Protein AF-A0A7S0Z9V1-F1 (afdb_monomer)

Foldseek 3Di:
DLLPAQDEAEDAEQFQQPVVVVVLVVSVVVNNDLLSYEYEYAEYEPNSVCVCCVVRVNYHYDYNYYADHADPVRAGVVHDPPPVCVVVVVDDPDPVPPDPDPPVPPPD

Solvent-accessible surface area (backbone atoms only — not comparable to full-atom values): 6361 Å² total; per-residue (Å²): 116,65,38,80,43,76,42,81,46,79,46,66,67,32,32,73,32,65,70,58,48,56,54,50,54,50,42,45,75,61,54,28,51,56,69,36,36,34,39,39,32,47,38,27,11,50,60,10,51,52,51,46,48,69,76,39,71,60,38,45,81,46,60,79,43,76,32,81,32,62,47,98,86,53,43,40,34,84,64,79,75,62,58,65,32,69,72,73,67,64,65,74,78,57,80,86,72,66,67,83,74,83,80,75,74,86,80,122

Nearest PDB structures (foldseek):
  7rh8-assembly1_A  TM=9.917E-01  e=2.355E-10  Candida albicans SC5314
  1bd3-assembly1_D  TM=9.957E-01  e=5.440E-10  Toxoplasma gondii
  1jls-assembly1_D  TM=9.903E-01  e=3.301E-09  Toxoplasma gondii
  2ehj-assembly1_A  TM=9.676E-01  e=1.452E-08  Escherichia coli
  6wn8-assembly1_D  TM=9.816E-01  e=2.430E-08  Klebsiella pneumoniae subsp. pneumoniae

Secondary structure (DSSP, 8-state):
-GGGS-EEEE-SEESSSHHHHHHHHHHHHTT--GGGEEEE-SEEEHHHHHHHHHH-TTSEEE-SEEESEE-TTS-EESS-S-HHHHHHT-PPPPGGG--------S--

Organism: NCBI:txid1486918

Structure (mmCIF, N/CA/C/O backbone):
data_AF-A0A7S0Z9V1-F1
#
_entry.id   AF-A0A7S0Z9V1-F1
#
loop_
_atom_site.group_PDB
_atom_site.id
_atom_site.type_symbol
_atom_site.label_atom_id
_atom_site.label_alt_id
_atom_site.label_comp_id
_atom_site.label_asym_id
_atom_site.label_entity_id
_atom_site.label_seq_id
_atom_site.pdbx_PDB_ins_code
_atom_site.Cartn_x
_atom_site.Cartn_y
_atom_site.Cartn_z
_atom_site.occupancy
_atom_site.B_iso_or_equiv
_atom_site.auth_seq_id
_atom_site.auth_comp_id
_atom_site.auth_asym_id
_atom_site.auth_atom_id
_atom_site.pdbx_PDB_model_num
ATOM 1 N N . ASP A 1 1 ? -19.934 -6.700 5.905 1.00 95.62 1 ASP A N 1
ATOM 2 C CA . ASP A 1 1 ? -19.280 -6.924 7.214 1.00 95.62 1 ASP A CA 1
ATOM 3 C C . ASP A 1 1 ? -17.818 -6.450 7.251 1.00 95.62 1 ASP A C 1
ATOM 5 O O . ASP A 1 1 ? -17.217 -6.505 8.314 1.00 95.62 1 ASP A O 1
ATOM 9 N N . ILE A 1 2 ? -17.242 -5.947 6.145 1.00 97.75 2 ILE A N 1
ATOM 10 C CA . ILE A 1 2 ? -15.831 -5.511 6.085 1.00 97.75 2 ILE A CA 1
ATOM 11 C C . ILE A 1 2 ? -15.426 -4.509 7.180 1.00 97.75 2 ILE A C 1
ATOM 13 O O . ILE A 1 2 ? -14.309 -4.595 7.678 1.00 97.75 2 ILE A O 1
ATOM 17 N N . ALA A 1 3 ? -16.337 -3.626 7.609 1.00 98.25 3 ALA A N 1
ATOM 18 C CA . ALA A 1 3 ? -16.113 -2.652 8.684 1.00 98.25 3 ALA A CA 1
ATOM 19 C C . ALA A 1 3 ? -15.611 -3.293 9.996 1.00 98.25 3 ALA A C 1
ATOM 21 O O . ALA A 1 3 ? -14.826 -2.700 10.737 1.00 98.25 3 ALA A O 1
ATOM 22 N N . ASP A 1 4 ? -16.007 -4.542 10.256 1.00 97.88 4 ASP A N 1
ATOM 23 C CA . ASP A 1 4 ? -15.664 -5.267 11.477 1.00 97.88 4 ASP A CA 1
ATOM 24 C C . ASP A 1 4 ? -14.441 -6.188 11.317 1.00 97.88 4 ASP A C 1
ATOM 26 O O . ASP A 1 4 ? -13.964 -6.757 12.306 1.00 97.88 4 ASP A O 1
ATOM 30 N N . ARG A 1 5 ? -13.873 -6.306 10.109 1.00 98.19 5 ARG A N 1
ATOM 31 C CA . ARG A 1 5 ? -12.775 -7.231 9.774 1.00 98.19 5 ARG A CA 1
ATOM 32 C C . ARG A 1 5 ? -11.406 -6.552 9.778 1.00 98.19 5 ARG A C 1
ATOM 34 O O . ARG A 1 5 ? -11.294 -5.334 9.682 1.00 98.19 5 ARG A O 1
ATOM 41 N N . TYR A 1 6 ? -10.361 -7.372 9.870 1.00 98.44 6 TYR A N 1
ATOM 42 C CA . TYR A 1 6 ? -9.022 -6.974 9.440 1.00 98.44 6 TYR A CA 1
ATOM 43 C C . TYR A 1 6 ? -8.947 -7.032 7.917 1.00 98.44 6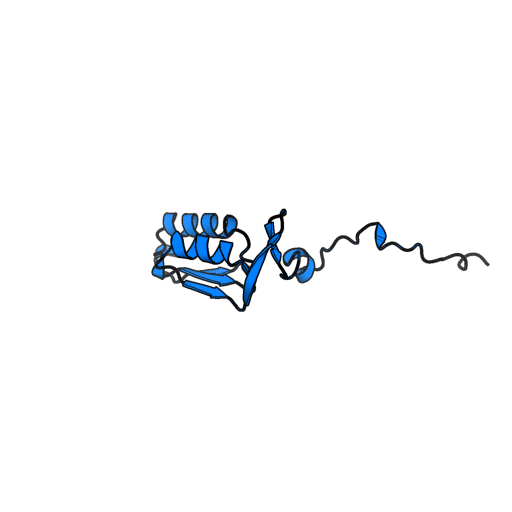 TYR A C 1
ATOM 45 O O . TYR A 1 6 ? -9.460 -7.977 7.315 1.00 98.44 6 TYR A O 1
ATOM 53 N N . VAL A 1 7 ? -8.315 -6.032 7.309 1.00 98.69 7 VAL A N 1
ATOM 54 C CA . VAL A 1 7 ? -8.159 -5.929 5.857 1.00 98.69 7 VAL A CA 1
ATOM 55 C C . VAL A 1 7 ? -6.686 -6.053 5.511 1.00 98.69 7 VAL A C 1
ATOM 57 O O . VAL A 1 7 ? -5.875 -5.237 5.943 1.00 98.69 7 VAL A O 1
ATOM 60 N N . LEU A 1 8 ? -6.358 -7.070 4.716 1.00 98.69 8 LEU A N 1
ATOM 61 C CA . LEU A 1 8 ? -5.064 -7.185 4.053 1.00 98.69 8 LEU A CA 1
ATOM 62 C C . LEU A 1 8 ? -5.199 -6.532 2.676 1.00 98.69 8 LEU A C 1
ATOM 64 O O . LEU A 1 8 ? -5.794 -7.115 1.771 1.00 98.69 8 LEU A O 1
ATOM 68 N N . LEU A 1 9 ? -4.717 -5.299 2.545 1.00 98.44 9 LEU A N 1
ATOM 69 C CA . LEU A 1 9 ? -4.714 -4.565 1.284 1.00 98.44 9 LEU A CA 1
ATOM 70 C C . LEU A 1 9 ? -3.415 -4.887 0.541 1.00 98.44 9 LEU A C 1
ATOM 72 O O . LEU A 1 9 ? -2.337 -4.584 1.043 1.00 98.44 9 LEU A O 1
ATOM 76 N N . LEU A 1 10 ? -3.529 -5.539 -0.616 1.00 98.31 10 LEU A N 1
ATOM 77 C CA . LEU A 1 10 ? -2.402 -6.081 -1.376 1.00 98.31 10 LEU A CA 1
ATOM 78 C C . LEU A 1 10 ? -2.112 -5.204 -2.596 1.00 98.31 10 LEU A C 1
ATOM 80 O O . LEU A 1 10 ? -3.001 -5.002 -3.420 1.00 98.31 10 LEU A O 1
ATOM 84 N N . ASP A 1 11 ? -0.872 -4.743 -2.729 1.00 96.81 11 ASP A N 1
ATOM 85 C CA . ASP A 1 11 ? -0.373 -4.071 -3.934 1.00 96.81 11 ASP A CA 1
ATOM 86 C C . ASP A 1 11 ? 1.129 -4.376 -4.085 1.00 96.81 11 ASP A C 1
ATOM 88 O O . ASP A 1 11 ? 1.896 -4.055 -3.174 1.00 96.81 11 ASP A O 1
ATOM 92 N N . PRO A 1 12 ? 1.590 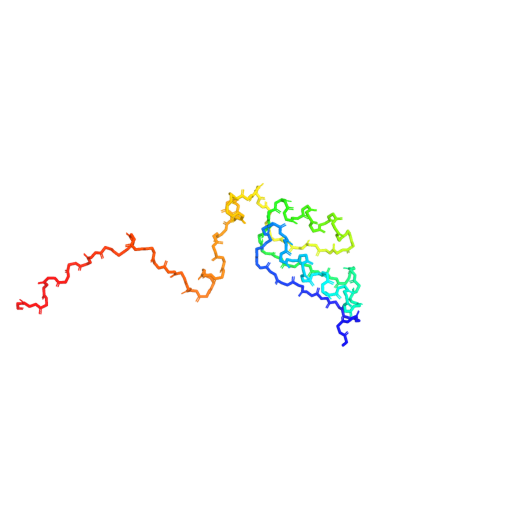-5.033 -5.167 1.00 96.38 12 PRO A N 1
ATOM 93 C CA . PRO A 1 12 ? 2.975 -5.494 -5.274 1.00 96.38 12 PRO A CA 1
ATOM 94 C C . PRO A 1 12 ? 4.015 -4.369 -5.242 1.00 96.38 12 PRO A C 1
ATOM 96 O O . PRO A 1 12 ? 5.121 -4.607 -4.752 1.00 96.38 12 PRO A O 1
ATOM 99 N N . ILE A 1 13 ? 3.671 -3.167 -5.724 1.00 96.62 13 ILE A N 1
ATOM 100 C CA . ILE A 1 13 ? 4.587 -2.023 -5.779 1.00 96.62 13 ILE A CA 1
ATOM 101 C C . ILE A 1 13 ? 3.947 -0.793 -5.136 1.00 96.62 13 ILE A C 1
ATOM 103 O O . ILE A 1 13 ? 2.996 -0.217 -5.658 1.00 96.62 13 ILE A O 1
ATOM 107 N N . LEU A 1 14 ? 4.567 -0.289 -4.071 1.00 97.31 14 LEU A N 1
ATOM 108 C CA . LEU A 1 14 ? 4.256 1.023 -3.516 1.00 97.31 14 LEU A CA 1
ATOM 109 C C . LEU A 1 14 ? 5.180 2.100 -4.104 1.00 97.31 14 LEU A C 1
ATOM 111 O O . LEU A 1 14 ? 6.231 2.406 -3.545 1.00 97.31 14 LEU A O 1
ATOM 115 N N . ALA A 1 15 ? 4.769 2.708 -5.220 1.00 96.62 15 ALA A N 1
ATOM 116 C CA . ALA A 1 15 ? 5.481 3.832 -5.835 1.00 96.62 15 ALA A CA 1
ATOM 117 C C . ALA A 1 15 ? 5.188 5.160 -5.106 1.00 96.62 15 ALA A C 1
ATOM 119 O O . ALA A 1 15 ? 5.670 5.377 -3.998 1.00 96.62 15 ALA A O 1
ATOM 120 N N . THR A 1 16 ? 4.373 6.047 -5.681 1.00 96.06 16 THR A N 1
ATOM 121 C CA . THR A 1 16 ? 3.980 7.329 -5.057 1.00 96.06 16 THR A CA 1
ATOM 122 C C . THR A 1 16 ? 3.004 7.159 -3.889 1.00 96.06 16 THR A C 1
ATOM 124 O O . THR A 1 16 ? 2.907 8.028 -3.021 1.00 96.06 16 THR A O 1
ATOM 127 N N . GLY A 1 17 ? 2.261 6.049 -3.877 1.00 95.81 17 GLY A N 1
ATOM 128 C CA . GLY A 1 17 ? 1.210 5.754 -2.903 1.00 95.81 17 GLY A CA 1
ATOM 129 C C . GLY A 1 17 ? -0.167 6.328 -3.238 1.00 95.81 17 GLY A C 1
ATOM 130 O O . GLY A 1 17 ? -1.091 6.110 -2.464 1.00 95.81 17 GLY A O 1
ATOM 131 N N . VAL A 1 18 ? -0.351 7.010 -4.374 1.00 96.06 18 VAL A N 1
ATOM 132 C CA . VAL A 1 18 ? -1.645 7.626 -4.743 1.00 96.06 18 VAL A CA 1
ATOM 133 C C . VAL A 1 18 ? -2.762 6.583 -4.897 1.00 96.06 18 VAL A C 1
ATOM 135 O O . VAL A 1 18 ? -3.861 6.772 -4.376 1.00 96.06 18 VAL A O 1
ATOM 138 N N . SER A 1 19 ? -2.478 5.459 -5.561 1.00 96.38 19 SER A N 1
ATOM 139 C CA . SER A 1 19 ? -3.416 4.336 -5.719 1.00 96.38 19 SER A CA 1
ATOM 140 C C . SER A 1 19 ? -3.798 3.727 -4.368 1.00 96.38 19 SER A C 1
ATOM 142 O O . SER A 1 19 ? -4.982 3.596 -4.049 1.00 96.38 19 SER A O 1
ATOM 144 N N . ALA A 1 20 ? -2.796 3.427 -3.540 1.00 97.94 20 ALA A N 1
ATOM 145 C CA . ALA A 1 20 ? -2.987 2.902 -2.195 1.00 97.94 20 ALA A CA 1
ATOM 146 C C . ALA A 1 20 ? -3.813 3.861 -1.319 1.00 97.94 20 ALA A C 1
ATOM 148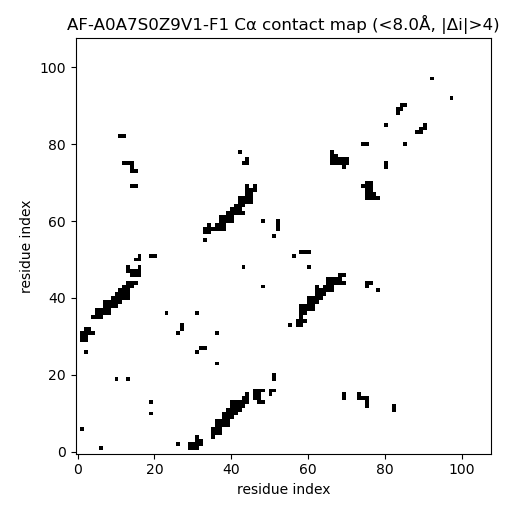 O O . ALA A 1 20 ? -4.746 3.422 -0.652 1.00 97.94 20 ALA A O 1
ATOM 149 N N . GLN A 1 21 ? -3.539 5.169 -1.368 1.00 98.25 21 GLN A N 1
ATOM 150 C CA . GLN A 1 21 ? -4.309 6.187 -0.645 1.00 98.25 21 GLN A CA 1
ATOM 151 C C . GLN A 1 21 ? -5.788 6.168 -1.034 1.00 98.25 21 GLN A C 1
ATOM 153 O O . GLN A 1 21 ? -6.642 6.159 -0.152 1.00 98.25 21 GLN A O 1
ATOM 158 N N . ALA A 1 22 ? -6.104 6.112 -2.330 1.00 98.44 22 ALA A N 1
ATOM 159 C CA . ALA A 1 22 ? -7.490 6.048 -2.786 1.00 98.44 22 ALA A CA 1
ATOM 160 C C . ALA A 1 22 ? -8.210 4.786 -2.270 1.00 98.44 22 ALA A C 1
ATOM 162 O O . ALA A 1 22 ? -9.359 4.858 -1.829 1.00 98.44 22 ALA A O 1
ATOM 163 N N . ALA A 1 23 ? -7.525 3.637 -2.272 1.00 98.50 23 ALA A N 1
ATOM 164 C CA . ALA A 1 23 ? -8.067 2.390 -1.737 1.00 98.50 23 ALA A CA 1
ATOM 165 C C . ALA A 1 23 ? -8.284 2.452 -0.214 1.00 98.50 23 ALA A C 1
ATOM 167 O O . ALA A 1 23 ? -9.330 2.027 0.281 1.00 98.50 23 ALA A O 1
ATOM 168 N N . ILE A 1 24 ? -7.332 3.017 0.532 1.00 98.56 24 ILE A N 1
ATOM 169 C CA . ILE A 1 24 ? -7.431 3.189 1.987 1.00 98.56 24 ILE A CA 1
ATOM 170 C C . ILE A 1 24 ? -8.566 4.157 2.335 1.00 98.56 24 ILE A C 1
ATOM 172 O O . ILE A 1 24 ? -9.404 3.827 3.172 1.00 98.56 24 ILE A O 1
ATOM 176 N N . ASP A 1 25 ? -8.659 5.305 1.658 1.00 98.62 25 ASP A N 1
ATOM 177 C CA . ASP A 1 25 ? -9.734 6.285 1.863 1.00 98.62 25 ASP A CA 1
ATOM 178 C C . ASP A 1 25 ? -11.113 5.651 1.618 1.00 98.62 25 ASP A C 1
ATOM 180 O O . ASP A 1 25 ? -12.056 5.871 2.386 1.00 98.62 25 ASP A O 1
ATOM 184 N N . LEU A 1 26 ? -11.228 4.784 0.604 1.00 98.62 26 LEU A N 1
ATOM 185 C CA . LEU A 1 26 ? -12.444 4.015 0.367 1.00 98.62 26 LEU A CA 1
ATOM 186 C C . LEU A 1 26 ? -12.750 3.064 1.533 1.00 98.62 26 LEU A C 1
ATOM 188 O O . LEU A 1 26 ? -13.886 3.055 2.006 1.00 98.62 26 LEU A O 1
ATOM 192 N N . LEU A 1 27 ? -11.779 2.295 2.033 1.00 98.62 27 LEU A N 1
ATOM 193 C CA . LEU A 1 27 ? -11.983 1.393 3.177 1.00 98.62 27 LEU A CA 1
ATOM 194 C C . LEU A 1 27 ? -12.451 2.153 4.425 1.00 98.62 27 LEU A C 1
ATOM 196 O O . LEU A 1 27 ? -13.429 1.749 5.061 1.00 98.62 27 LEU A O 1
ATOM 200 N N . LEU A 1 28 ? -11.810 3.284 4.728 1.00 98.62 28 LEU A N 1
ATOM 201 C CA . LEU A 1 28 ? -12.194 4.162 5.833 1.00 98.62 28 LEU A CA 1
ATOM 202 C C . LEU A 1 28 ? -13.628 4.685 5.649 1.00 98.62 28 LEU A C 1
ATOM 204 O O . LEU A 1 28 ? -14.429 4.624 6.582 1.00 98.62 28 LEU A O 1
ATOM 208 N N . SER A 1 29 ? -14.001 5.101 4.431 1.00 98.44 29 SER A N 1
ATOM 209 C CA . SER A 1 29 ? -15.371 5.547 4.116 1.00 98.44 29 SER A CA 1
ATOM 210 C C . SER A 1 29 ? -16.427 4.448 4.302 1.00 98.44 29 SER A C 1
ATOM 212 O O . SER A 1 29 ? -17.597 4.739 4.545 1.00 98.44 29 SER A O 1
ATOM 214 N N . ARG A 1 30 ? -16.025 3.171 4.220 1.00 98.19 30 ARG A N 1
ATOM 215 C CA . ARG A 1 30 ? -16.888 2.008 4.480 1.00 98.19 30 ARG A CA 1
ATOM 216 C C . ARG A 1 30 ? -16.882 1.564 5.946 1.00 98.19 30 ARG A C 1
ATOM 218 O O . ARG A 1 30 ? -17.461 0.526 6.256 1.00 98.19 30 ARG A O 1
ATOM 225 N N . GLY A 1 31 ? -16.263 2.336 6.839 1.00 98.44 31 GLY A N 1
ATOM 226 C CA . GLY A 1 31 ? -16.251 2.088 8.281 1.00 98.44 31 GLY A CA 1
ATOM 227 C C . GLY A 1 31 ? -15.159 1.131 8.757 1.00 98.44 31 GLY A C 1
ATOM 228 O O . GLY A 1 31 ? -15.173 0.738 9.923 1.00 98.44 31 GLY A O 1
ATOM 229 N N . VAL A 1 32 ? -14.212 0.747 7.894 1.00 98.75 32 VAL A N 1
ATOM 230 C CA . VAL A 1 32 ? -13.036 -0.019 8.329 1.00 98.75 32 VAL A CA 1
ATOM 231 C C . VAL A 1 32 ? -12.183 0.874 9.224 1.00 98.75 32 VAL A C 1
ATOM 233 O O . VAL A 1 32 ? -11.875 2.010 8.873 1.00 98.75 32 VAL A O 1
ATOM 236 N N . LYS A 1 33 ? -11.792 0.365 10.392 1.00 98.62 33 LYS A N 1
ATOM 237 C CA . LYS A 1 33 ? -10.897 1.093 11.296 1.00 98.62 33 LYS A CA 1
ATOM 238 C C . LYS A 1 33 ? -9.477 1.106 10.736 1.00 98.62 33 LYS A C 1
ATOM 240 O O . LYS A 1 33 ? -8.974 0.063 10.330 1.00 98.62 33 LYS A O 1
ATOM 245 N N . GLU A 1 34 ? -8.821 2.259 10.771 1.00 98.62 34 GLU A N 1
ATOM 246 C CA . GLU A 1 34 ? -7.461 2.454 10.247 1.00 98.62 34 GLU A CA 1
ATOM 247 C C . GLU A 1 34 ? -6.455 1.435 10.814 1.00 98.62 34 GLU A C 1
ATOM 249 O O . GLU A 1 34 ? -5.702 0.822 10.065 1.00 98.62 34 GLU A O 1
ATOM 254 N N . GLU A 1 35 ? -6.516 1.154 12.120 1.00 98.50 35 GLU A N 1
ATOM 255 C CA . GLU A 1 35 ? -5.662 0.171 12.804 1.00 98.50 35 GLU A CA 1
ATOM 256 C C . GLU A 1 35 ? -5.916 -1.297 12.410 1.00 98.50 35 GLU A C 1
ATOM 258 O O . GLU A 1 35 ? -5.147 -2.188 12.779 1.00 98.50 35 GLU A O 1
ATOM 263 N N . LYS A 1 36 ? -7.006 -1.569 11.681 1.00 98.62 36 LYS A N 1
ATOM 264 C CA . LYS A 1 36 ? -7.339 -2.892 11.138 1.00 98.62 36 LYS A CA 1
ATOM 265 C C . LYS A 1 36 ? -6.893 -3.068 9.684 1.00 98.62 36 LYS A C 1
ATOM 267 O O . LYS A 1 36 ? -7.084 -4.154 9.135 1.00 98.62 36 LYS A O 1
ATOM 272 N N . ILE A 1 37 ? -6.309 -2.042 9.068 1.00 98.75 37 ILE A N 1
ATOM 273 C CA . ILE A 1 37 ? -5.771 -2.109 7.711 1.00 98.75 37 ILE A CA 1
ATOM 274 C C . ILE A 1 37 ? -4.283 -2.468 7.794 1.00 98.75 37 ILE A C 1
ATOM 276 O O . ILE A 1 37 ? -3.491 -1.797 8.461 1.00 98.75 37 ILE A O 1
ATOM 280 N N . LEU A 1 38 ? -3.907 -3.545 7.108 1.00 98.69 38 LEU A N 1
ATOM 281 C CA . LEU A 1 38 ? -2.524 -3.916 6.848 1.00 98.69 38 LEU A CA 1
ATOM 282 C C . LEU A 1 38 ? -2.285 -3.772 5.349 1.00 98.69 38 LEU A C 1
ATOM 284 O O . LEU A 1 38 ? -2.863 -4.514 4.557 1.00 98.69 38 LEU A O 1
ATOM 288 N N . PHE A 1 39 ? -1.448 -2.815 4.969 1.00 98.69 39 PHE A N 1
ATOM 289 C CA . PHE A 1 39 ? -1.015 -2.646 3.591 1.00 98.69 39 PHE A CA 1
ATOM 290 C C . PHE A 1 39 ? 0.219 -3.520 3.350 1.00 98.69 39 PHE A C 1
ATOM 292 O O . PHE A 1 39 ? 1.263 -3.298 3.967 1.00 98.69 39 PHE A O 1
ATOM 299 N N . LEU A 1 40 ? 0.081 -4.540 2.503 1.00 98.69 40 LEU A N 1
ATOM 300 C CA . LEU A 1 40 ? 1.134 -5.499 2.183 1.00 98.69 40 LEU A CA 1
ATOM 301 C C . LEU A 1 40 ? 1.650 -5.229 0.771 1.00 98.69 40 LEU A C 1
ATOM 303 O O . LEU A 1 40 ? 0.885 -5.266 -0.194 1.00 98.69 40 LEU A O 1
ATOM 307 N N . THR A 1 41 ? 2.953 -4.998 0.660 1.00 98.06 41 THR A N 1
ATOM 308 C CA . THR A 1 41 ? 3.630 -4.753 -0.614 1.00 98.06 41 THR A CA 1
ATOM 309 C C . THR A 1 41 ? 4.948 -5.516 -0.682 1.00 98.06 41 THR A C 1
ATOM 311 O O . THR A 1 41 ? 5.454 -5.977 0.339 1.00 98.06 41 THR A O 1
ATOM 314 N N . VAL A 1 42 ? 5.481 -5.734 -1.882 1.00 96.94 42 VAL A N 1
ATOM 315 C CA . VAL A 1 42 ? 6.773 -6.420 -2.043 1.00 96.94 42 VAL A CA 1
ATOM 316 C C . VAL A 1 42 ? 7.893 -5.388 -2.021 1.00 96.94 42 VAL A C 1
ATOM 318 O O . VAL A 1 42 ? 8.840 -5.531 -1.249 1.00 96.94 42 VAL A O 1
ATOM 321 N N . ILE A 1 43 ? 7.748 -4.334 -2.826 1.00 96.81 43 ILE A N 1
ATOM 322 C CA . ILE A 1 43 ? 8.726 -3.257 -2.966 1.00 96.81 43 ILE A CA 1
ATOM 323 C C . ILE A 1 43 ? 8.024 -1.927 -2.759 1.00 96.81 43 ILE A C 1
ATOM 325 O O . ILE A 1 43 ? 6.998 -1.645 -3.378 1.00 96.81 43 ILE A O 1
ATOM 329 N N . ALA A 1 44 ? 8.614 -1.080 -1.926 1.00 97.44 44 ALA A N 1
A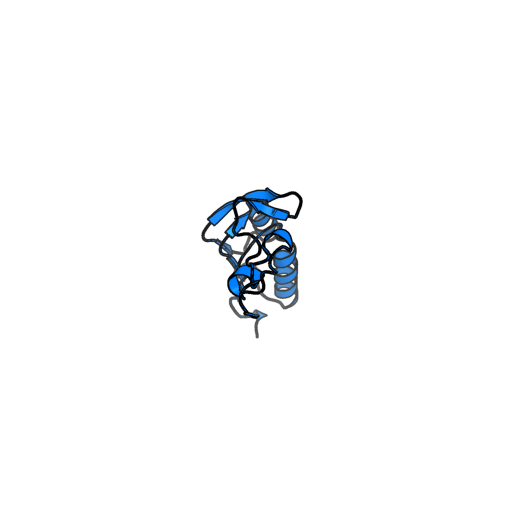TOM 330 C CA . ALA A 1 44 ? 8.121 0.261 -1.684 1.00 97.44 44 ALA A CA 1
ATOM 331 C C . ALA A 1 44 ? 9.192 1.308 -1.971 1.00 97.44 44 ALA A C 1
ATOM 333 O O . ALA A 1 44 ? 10.362 1.085 -1.699 1.00 97.44 44 ALA A O 1
ATOM 334 N N . SER A 1 45 ? 8.803 2.485 -2.452 1.00 97.25 45 SER A N 1
ATOM 335 C CA . SER A 1 45 ? 9.695 3.643 -2.455 1.00 97.25 45 SER A CA 1
ATOM 336 C C . SER A 1 45 ? 9.675 4.337 -1.094 1.00 97.25 45 SER A C 1
ATOM 338 O O . SER A 1 45 ? 8.646 4.376 -0.409 1.00 97.25 45 SER A O 1
ATOM 340 N N . THR A 1 46 ? 10.791 4.969 -0.727 1.00 95.44 46 THR A N 1
ATOM 341 C CA . THR A 1 46 ? 10.870 5.803 0.485 1.00 95.44 46 THR A CA 1
ATOM 342 C C . THR A 1 46 ? 9.767 6.875 0.516 1.00 95.44 46 THR A C 1
ATOM 344 O O . THR A 1 46 ? 9.136 7.098 1.552 1.00 95.44 46 THR A O 1
ATOM 347 N N . GLN A 1 47 ? 9.475 7.496 -0.633 1.00 95.75 47 GLN A N 1
ATOM 348 C CA . GLN A 1 47 ? 8.415 8.498 -0.768 1.00 95.75 47 GLN A CA 1
ATOM 349 C C . GLN A 1 47 ? 7.021 7.907 -0.514 1.00 95.75 47 GLN A C 1
ATOM 351 O O . GLN A 1 47 ? 6.237 8.486 0.236 1.00 95.75 47 GLN A O 1
ATOM 356 N N . GLY A 1 48 ? 6.713 6.749 -1.099 1.00 96.38 48 GLY A N 1
ATOM 357 C CA . GLY A 1 48 ? 5.425 6.075 -0.931 1.00 96.38 48 GLY A CA 1
ATOM 358 C C . GLY A 1 48 ? 5.166 5.668 0.517 1.00 96.38 48 GLY A C 1
ATOM 359 O O . GLY A 1 48 ? 4.082 5.923 1.045 1.00 96.38 48 GLY A O 1
ATOM 360 N N . VAL A 1 49 ? 6.180 5.109 1.189 1.00 96.81 49 VAL A N 1
ATOM 361 C CA . VAL A 1 49 ? 6.100 4.777 2.621 1.00 96.81 49 VAL A CA 1
ATOM 362 C C . VAL A 1 49 ? 5.847 6.033 3.449 1.00 96.81 49 VAL A C 1
ATOM 364 O O . VAL A 1 49 ? 4.939 6.042 4.279 1.00 96.81 49 VAL A O 1
ATOM 367 N N . HIS A 1 50 ? 6.601 7.110 3.208 1.00 96.25 50 HIS A N 1
ATOM 368 C CA . HIS A 1 50 ? 6.423 8.364 3.936 1.00 96.25 50 HIS A CA 1
ATOM 369 C C . HIS A 1 50 ? 5.008 8.932 3.757 1.00 96.25 50 HIS A C 1
ATOM 371 O O . HIS A 1 50 ? 4.362 9.299 4.740 1.00 96.25 50 HIS A O 1
ATOM 377 N N . ASN A 1 51 ? 4.496 8.936 2.525 1.00 96.50 51 ASN A N 1
ATOM 378 C CA . ASN A 1 51 ? 3.157 9.423 2.205 1.00 96.50 51 ASN A CA 1
ATOM 379 C C . ASN A 1 51 ? 2.058 8.632 2.927 1.00 96.50 51 ASN A C 1
ATOM 381 O O . ASN A 1 51 ? 1.129 9.232 3.473 1.00 96.50 51 ASN A O 1
ATOM 385 N N . LEU A 1 52 ? 2.144 7.296 2.940 1.00 97.75 52 LEU A N 1
ATOM 386 C CA . LEU A 1 52 ? 1.147 6.457 3.608 1.00 97.75 52 LEU A CA 1
ATOM 387 C C . LEU A 1 52 ? 1.233 6.561 5.129 1.00 97.75 52 LEU A C 1
ATOM 389 O O . LEU A 1 52 ? 0.216 6.806 5.771 1.00 97.75 52 LEU A O 1
ATOM 393 N N . CYS A 1 53 ? 2.427 6.424 5.706 1.00 97.06 53 CYS A N 1
ATOM 394 C CA . CYS A 1 53 ? 2.607 6.444 7.158 1.00 97.06 53 CYS A CA 1
ATOM 395 C C . CYS A 1 53 ? 2.300 7.818 7.771 1.00 97.06 53 CYS A C 1
ATOM 397 O O . CYS A 1 53 ? 1.842 7.891 8.908 1.00 97.06 53 CYS A O 1
ATOM 399 N N . THR A 1 54 ? 2.511 8.907 7.023 1.00 97.94 54 THR A N 1
ATOM 400 C CA . THR A 1 54 ? 2.146 10.261 7.470 1.00 97.94 54 THR A CA 1
ATOM 401 C C . THR A 1 54 ? 0.634 10.472 7.444 1.00 97.94 54 THR A C 1
ATOM 403 O O . THR A 1 54 ? 0.078 11.052 8.375 1.00 97.94 54 THR A O 1
ATOM 406 N N . LYS A 1 55 ? -0.051 10.000 6.392 1.00 98.25 55 LYS A N 1
ATOM 407 C CA . LYS A 1 55 ? -1.503 10.186 6.238 1.00 98.25 55 LYS A CA 1
ATOM 408 C C . LYS A 1 55 ? -2.321 9.227 7.115 1.00 98.25 55 LYS A C 1
ATOM 410 O O . LYS A 1 55 ? -3.377 9.622 7.602 1.00 98.25 55 LYS A O 1
ATOM 415 N N . TYR A 1 56 ? -1.834 8.005 7.333 1.00 98.38 56 TYR A N 1
ATOM 416 C CA . TYR A 1 56 ? -2.521 6.939 8.073 1.00 98.38 56 TYR A CA 1
ATOM 417 C C . TYR A 1 56 ? -1.630 6.371 9.196 1.00 98.38 56 TYR A C 1
ATOM 419 O O . TYR A 1 56 ? -1.143 5.241 9.100 1.00 98.38 56 TYR A O 1
ATOM 427 N N . PRO A 1 57 ? -1.384 7.137 10.273 1.00 98.25 57 PRO A N 1
ATOM 428 C CA . PRO A 1 57 ? -0.420 6.778 11.314 1.00 98.25 57 PRO A CA 1
ATOM 429 C C . PRO A 1 57 ? -0.790 5.539 12.150 1.00 98.25 57 PRO A C 1
ATOM 431 O O . PRO A 1 57 ? 0.063 5.017 12.868 1.00 98.25 57 PRO A O 1
ATOM 434 N N . ARG A 1 58 ? -2.045 5.069 12.118 1.00 98.38 58 ARG A N 1
ATOM 435 C CA . ARG A 1 58 ? -2.487 3.847 12.821 1.00 98.38 58 ARG A CA 1
ATOM 436 C C . ARG A 1 58 ? -2.450 2.600 11.937 1.00 98.38 58 ARG A C 1
ATOM 438 O O . ARG A 1 58 ? -2.501 1.491 12.471 1.00 98.38 58 ARG A O 1
ATOM 445 N N . MET A 1 59 ? -2.372 2.765 10.618 1.00 98.06 59 MET A N 1
ATOM 446 C CA . MET A 1 59 ? -2.245 1.663 9.663 1.00 98.06 59 MET A CA 1
ATOM 447 C C . MET A 1 59 ? -0.839 1.052 9.735 1.00 98.06 59 MET A C 1
ATOM 449 O O . MET A 1 59 ? 0.136 1.735 10.044 1.00 98.06 59 MET A O 1
ATOM 453 N N . LYS A 1 60 ? -0.710 -0.238 9.406 1.00 98.12 60 LYS A N 1
ATOM 454 C CA . LYS A 1 60 ? 0.598 -0.892 9.256 1.00 98.12 60 LYS A CA 1
ATOM 455 C C . LYS A 1 60 ? 0.939 -1.102 7.785 1.00 98.12 60 LYS A C 1
ATOM 457 O O . LYS A 1 60 ? 0.143 -1.687 7.056 1.00 98.12 60 LYS A O 1
ATOM 462 N N . VAL A 1 61 ? 2.137 -0.682 7.385 1.00 98.19 61 VAL A N 1
ATOM 463 C CA . VAL A 1 61 ? 2.754 -1.036 6.099 1.00 98.19 61 VAL A CA 1
ATOM 464 C C . VAL A 1 61 ? 3.744 -2.169 6.344 1.00 98.19 61 VAL A C 1
ATOM 466 O O . VAL A 1 61 ? 4.605 -2.058 7.215 1.00 98.19 61 VAL A O 1
ATOM 469 N N . ILE A 1 62 ? 3.614 -3.261 5.596 1.0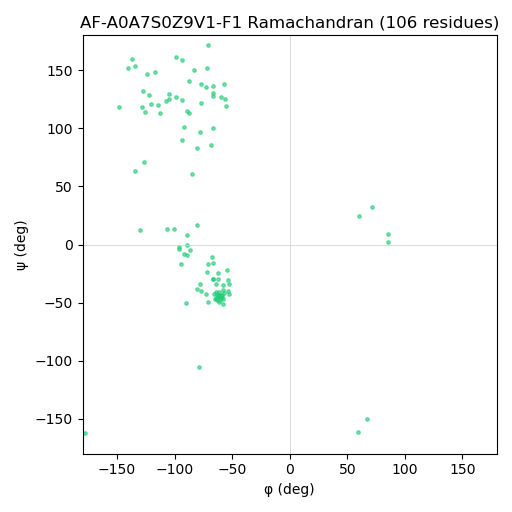0 98.38 62 ILE A N 1
ATOM 470 C CA . ILE A 1 62 ? 4.540 -4.394 5.625 1.00 98.38 62 ILE A CA 1
ATOM 471 C C . ILE A 1 62 ? 5.098 -4.550 4.215 1.00 98.38 62 ILE A C 1
ATOM 473 O O . ILE A 1 62 ? 4.338 -4.737 3.266 1.00 98.38 62 ILE A O 1
ATOM 477 N N . THR A 1 63 ? 6.419 -4.455 4.093 1.00 97.94 63 THR A N 1
ATOM 478 C CA . THR A 1 63 ? 7.138 -4.583 2.822 1.00 97.94 63 THR A CA 1
ATOM 479 C C . THR A 1 63 ? 8.349 -5.490 2.976 1.00 97.94 63 THR A C 1
ATOM 481 O O . THR A 1 63 ? 8.874 -5.619 4.084 1.00 97.94 63 THR A O 1
ATOM 484 N N . SER A 1 64 ? 8.778 -6.127 1.885 1.00 97.25 64 SER A N 1
ATOM 485 C CA . SER A 1 64 ? 10.036 -6.885 1.867 1.00 97.25 64 SER A CA 1
ATOM 486 C C . SER A 1 64 ? 11.237 -5.963 1.673 1.00 97.25 64 SER A C 1
ATOM 488 O O . SER A 1 64 ? 12.260 -6.159 2.321 1.00 97.25 64 SER A O 1
ATOM 490 N N . GLU A 1 65 ? 11.092 -4.931 0.839 1.00 96.50 65 GLU A N 1
ATOM 491 C CA . GLU A 1 65 ? 12.174 -4.001 0.515 1.00 96.50 65 GLU A CA 1
ATOM 492 C C . GLU A 1 65 ? 11.679 -2.551 0.421 1.00 96.50 65 GLU A C 1
ATOM 494 O O . GLU A 1 65 ? 10.502 -2.287 0.133 1.00 96.50 65 GLU A O 1
ATOM 499 N N . VAL A 1 66 ? 12.581 -1.609 0.716 1.00 96.88 66 VAL A N 1
ATOM 500 C CA . VAL A 1 66 ? 12.366 -0.167 0.550 1.00 96.88 66 VAL A CA 1
ATOM 501 C C . VAL A 1 66 ? 13.487 0.399 -0.308 1.00 96.88 66 VAL A C 1
ATOM 503 O O . VAL A 1 66 ? 14.638 0.453 0.118 1.00 96.88 66 VAL A O 1
ATOM 506 N N . ASP A 1 67 ? 13.117 0.859 -1.491 1.00 95.44 67 ASP A N 1
ATOM 507 C CA . ASP A 1 67 ? 14.013 1.379 -2.507 1.00 95.44 67 ASP A CA 1
ATOM 508 C C . ASP A 1 67 ? 14.182 2.902 -2.426 1.00 95.44 67 ASP A C 1
ATOM 510 O O . ASP A 1 67 ? 13.370 3.650 -1.851 1.00 95.44 67 ASP A O 1
ATOM 514 N N . ALA A 1 68 ? 15.291 3.359 -3.010 1.00 88.62 68 ALA A N 1
ATOM 515 C CA . ALA A 1 68 ? 15.848 4.689 -2.794 1.00 88.62 68 ALA A CA 1
ATOM 516 C C . ALA A 1 68 ? 14.934 5.819 -3.278 1.00 88.62 68 ALA A C 1
ATOM 518 O O . ALA A 1 68 ? 14.890 6.885 -2.662 1.00 88.62 68 ALA A O 1
ATOM 519 N N . GLY A 1 69 ? 14.189 5.608 -4.362 1.00 86.19 69 GLY A N 1
ATOM 520 C CA . GLY A 1 69 ? 13.355 6.666 -4.909 1.00 86.19 69 GLY A CA 1
ATOM 521 C C . GLY A 1 69 ? 12.532 6.251 -6.111 1.00 86.19 69 GLY A C 1
ATOM 522 O O . GLY A 1 69 ? 12.306 5.067 -6.364 1.00 86.19 69 GLY A O 1
ATOM 523 N N . LEU A 1 70 ? 12.067 7.270 -6.824 1.00 92.88 70 LEU A N 1
ATOM 524 C CA . LEU A 1 70 ? 11.280 7.135 -8.036 1.00 92.88 70 LEU A CA 1
ATOM 525 C C . LEU A 1 70 ? 12.034 7.746 -9.221 1.00 92.88 70 LEU A C 1
ATOM 527 O O . LEU A 1 70 ? 12.779 8.711 -9.053 1.00 92.88 70 LEU A O 1
ATOM 531 N N . SER A 1 71 ? 11.826 7.192 -10.411 1.00 91.75 71 SER A N 1
ATOM 532 C CA . SER A 1 71 ? 12.149 7.845 -11.680 1.00 91.75 71 SER A CA 1
ATOM 533 C C . SER A 1 71 ? 11.182 9.001 -11.964 1.00 91.75 71 SER A C 1
ATOM 535 O O . SER A 1 71 ? 10.135 9.109 -11.323 1.00 91.75 71 SER A O 1
ATOM 537 N N . ASP A 1 72 ? 11.461 9.787 -13.006 1.00 91.81 72 ASP A N 1
ATOM 538 C CA . ASP A 1 72 ? 10.551 10.843 -13.483 1.00 91.81 72 ASP A CA 1
ATOM 539 C C . ASP A 1 72 ? 9.165 10.288 -13.865 1.00 91.81 72 ASP A C 1
ATOM 541 O O . ASP A 1 72 ? 8.136 10.894 -13.572 1.00 91.81 72 ASP A O 1
ATOM 545 N N . ASP A 1 73 ? 9.129 9.066 -14.408 1.00 89.62 73 ASP A N 1
ATOM 546 C CA . ASP A 1 73 ? 7.890 8.339 -14.721 1.00 89.62 73 ASP A CA 1
ATOM 547 C C . ASP A 1 73 ? 7.244 7.633 -13.506 1.00 89.62 73 ASP A C 1
ATOM 549 O O . ASP A 1 73 ? 6.410 6.744 -13.669 1.00 89.62 73 ASP A O 1
ATOM 553 N N . ASN A 1 74 ? 7.618 7.996 -12.274 1.00 90.31 74 ASN A N 1
ATOM 554 C CA . ASN A 1 74 ? 7.111 7.417 -11.022 1.00 90.31 74 ASN A CA 1
ATOM 555 C C . ASN A 1 74 ? 7.361 5.908 -10.837 1.00 90.31 74 ASN A C 1
ATOM 557 O O . ASN A 1 74 ? 6.644 5.254 -10.076 1.00 90.31 74 ASN A O 1
ATOM 561 N N . LYS A 1 75 ? 8.383 5.340 -11.482 1.00 91.56 75 LYS A N 1
ATOM 562 C CA . LYS A 1 75 ? 8.782 3.942 -11.264 1.00 91.56 75 LYS A CA 1
ATOM 563 C C . LYS A 1 75 ? 9.759 3.850 -10.106 1.00 91.56 75 LYS A C 1
ATOM 565 O O . LYS A 1 75 ? 10.635 4.696 -9.980 1.00 91.56 75 LYS A O 1
ATOM 570 N N . VAL A 1 76 ? 9.630 2.823 -9.272 1.00 94.12 76 VAL A N 1
ATOM 571 C CA . VAL A 1 76 ? 10.564 2.595 -8.160 1.00 94.12 76 VAL A CA 1
ATOM 572 C C . VAL A 1 76 ? 11.952 2.243 -8.699 1.00 94.12 76 VAL A C 1
ATOM 574 O O . VAL A 1 76 ? 12.052 1.464 -9.644 1.00 94.12 76 VAL A O 1
ATOM 577 N N . LEU A 1 77 ? 13.004 2.827 -8.114 1.00 92.38 77 LEU A N 1
ATOM 578 C CA . LEU A 1 77 ? 14.402 2.604 -8.491 1.00 92.38 77 LEU A CA 1
ATOM 579 C C . LEU A 1 77 ? 15.234 2.095 -7.295 1.00 92.38 77 LEU A C 1
ATOM 581 O O . LEU A 1 77 ? 15.246 2.772 -6.259 1.00 92.38 77 LEU A O 1
ATOM 585 N N . PRO A 1 78 ? 15.994 0.986 -7.442 1.00 92.62 78 PRO A N 1
ATOM 586 C CA . PRO A 1 78 ? 16.165 0.157 -8.650 1.00 92.62 78 PRO A CA 1
ATOM 587 C C . PRO A 1 78 ? 14.902 -0.597 -9.109 1.00 92.62 78 PRO A C 1
ATOM 589 O O . PRO A 1 78 ? 14.724 -0.774 -10.313 1.00 92.62 78 PRO A O 1
ATOM 592 N N . GLY A 1 79 ? 14.010 -0.967 -8.188 1.00 90.19 79 GLY A N 1
ATOM 593 C CA . GLY A 1 79 ? 12.701 -1.547 -8.468 1.00 90.19 79 GLY A CA 1
ATOM 594 C C . GLY A 1 79 ? 12.718 -2.848 -9.269 1.00 90.19 79 GLY A C 1
ATOM 595 O O . GLY A 1 79 ? 13.712 -3.567 -9.359 1.00 90.19 79 GLY A O 1
ATOM 596 N N . VAL A 1 80 ? 11.563 -3.171 -9.857 1.00 91.06 80 VAL A N 1
ATOM 597 C CA . VAL A 1 80 ? 11.342 -4.407 -10.635 1.00 91.06 80 VAL A CA 1
ATOM 598 C C . VAL A 1 80 ? 10.717 -4.154 -12.007 1.00 91.06 80 VAL A C 1
ATOM 600 O O . VAL A 1 80 ? 10.290 -5.102 -12.661 1.00 91.06 80 VAL A O 1
ATOM 603 N N . GLY A 1 81 ? 10.666 -2.905 -12.470 1.00 89.88 81 GLY A N 1
ATOM 604 C CA . GLY A 1 81 ? 9.934 -2.551 -13.689 1.00 89.88 81 GLY A CA 1
ATOM 605 C C . GLY A 1 81 ? 8.419 -2.722 -13.527 1.00 89.88 81 GLY A C 1
ATOM 606 O O . GLY A 1 81 ? 7.888 -2.575 -12.426 1.00 89.88 81 GLY A O 1
ATOM 607 N N . GLU A 1 82 ? 7.720 -3.028 -14.622 1.00 91.06 82 GLU A N 1
ATOM 608 C CA . GLU A 1 82 ? 6.264 -3.221 -14.615 1.00 91.06 82 GLU A CA 1
ATOM 609 C C . GLU A 1 82 ? 5.896 -4.595 -14.046 1.00 91.06 82 GLU A C 1
ATOM 611 O O . GLU A 1 82 ? 5.915 -5.606 -14.747 1.00 91.06 82 GLU A O 1
ATOM 616 N N . PHE A 1 83 ? 5.557 -4.648 -12.753 1.00 92.88 83 PHE A N 1
ATOM 617 C CA . PHE A 1 83 ? 5.240 -5.915 -12.083 1.00 92.88 83 PHE A CA 1
ATOM 618 C C . PHE A 1 83 ? 4.096 -6.667 -12.760 1.00 92.88 83 PHE A C 1
ATOM 620 O O . PHE A 1 83 ? 4.181 -7.882 -12.901 1.00 92.88 83 PHE A O 1
ATOM 627 N N . GLY A 1 84 ? 3.037 -5.962 -13.173 1.00 91.62 84 GLY A N 1
ATOM 628 C CA . GLY A 1 84 ? 1.886 -6.578 -13.835 1.00 91.62 84 GLY A CA 1
ATOM 629 C C . GLY A 1 84 ? 2.301 -7.316 -15.105 1.00 91.62 84 GLY A C 1
ATOM 630 O O . GLY A 1 84 ? 2.033 -8.509 -15.228 1.00 91.62 8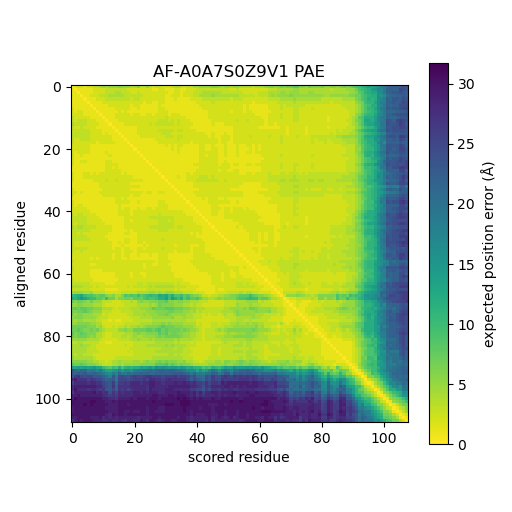4 GLY A O 1
ATOM 631 N N . ASP A 1 85 ? 3.039 -6.641 -15.986 1.00 93.44 85 ASP A N 1
ATOM 632 C CA . ASP A 1 85 ? 3.497 -7.236 -17.241 1.00 93.44 85 ASP A CA 1
ATOM 633 C C . ASP A 1 85 ? 4.435 -8.418 -17.015 1.00 93.44 85 ASP A C 1
ATOM 635 O O . ASP A 1 85 ? 4.262 -9.472 -17.628 1.00 93.44 85 ASP A O 1
ATOM 639 N N . ARG A 1 86 ? 5.362 -8.289 -16.063 1.00 93.06 86 ARG A N 1
ATOM 640 C CA . ARG A 1 86 ? 6.285 -9.365 -15.683 1.00 93.06 86 ARG A CA 1
ATOM 641 C C . ARG A 1 86 ? 5.578 -10.574 -15.086 1.00 93.06 86 ARG A C 1
ATOM 643 O O . ARG A 1 86 ? 5.968 -11.707 -15.346 1.00 93.06 86 ARG A O 1
ATOM 650 N N . TYR A 1 87 ? 4.572 -10.337 -14.251 1.00 94.38 87 TYR A N 1
ATOM 651 C CA . TYR A 1 87 ? 3.861 -11.390 -13.534 1.00 94.38 87 TYR A CA 1
ATOM 652 C C . TYR A 1 87 ? 2.865 -12.126 -14.435 1.00 94.38 87 TYR A C 1
ATOM 654 O O . TYR A 1 87 ? 2.756 -13.348 -14.359 1.00 94.38 87 TYR A O 1
ATOM 662 N N . PHE A 1 88 ? 2.152 -11.397 -15.298 1.00 95.50 88 PHE A N 1
ATOM 663 C CA . PHE A 1 88 ? 1.149 -11.964 -16.203 1.00 95.50 88 PHE A CA 1
ATOM 664 C C . PHE A 1 88 ? 1.702 -12.343 -17.583 1.00 95.50 88 PHE A C 1
ATOM 666 O O . PHE A 1 88 ? 0.993 -12.982 -18.358 1.00 95.50 88 PHE A O 1
ATOM 673 N N . GLY A 1 89 ? 2.951 -11.984 -17.891 1.00 93.62 89 GLY A N 1
ATOM 674 C CA . GLY A 1 89 ? 3.579 -12.255 -19.184 1.00 93.62 89 GLY A CA 1
ATOM 675 C C . GLY A 1 89 ? 3.017 -11.396 -20.318 1.00 93.62 89 GLY A C 1
ATOM 676 O O . GLY A 1 89 ? 2.926 -11.867 -21.448 1.00 93.62 89 GLY A O 1
ATOM 677 N N . THR A 1 90 ? 2.606 -10.159 -20.022 1.00 93.94 90 THR A N 1
ATOM 678 C CA . THR A 1 90 ? 2.025 -9.212 -20.996 1.00 93.94 90 THR A CA 1
ATOM 679 C C . THR A 1 90 ? 3.015 -8.164 -21.491 1.00 93.94 90 THR A C 1
A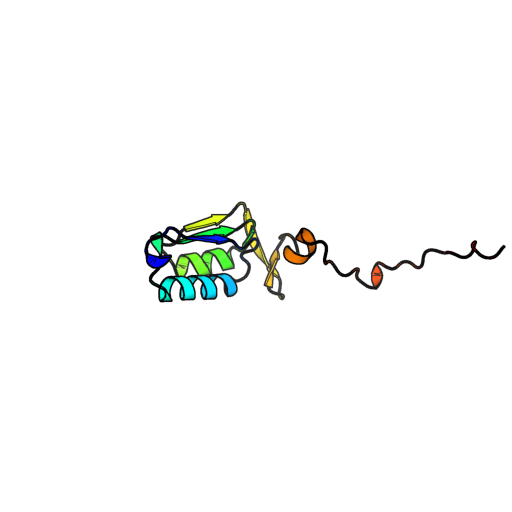TOM 681 O O . THR A 1 90 ? 2.614 -7.192 -22.128 1.00 93.94 90 THR A O 1
ATOM 684 N N . GLU A 1 91 ? 4.310 -8.366 -21.237 1.00 86.94 91 GLU A N 1
ATOM 685 C CA . GLU A 1 91 ? 5.363 -7.522 -21.795 1.00 86.94 91 GLU A CA 1
ATOM 686 C C . GLU A 1 91 ? 5.246 -7.480 -23.321 1.00 86.94 91 GLU A C 1
ATOM 688 O O . GLU A 1 91 ? 5.338 -8.502 -24.004 1.00 86.94 91 GLU A O 1
ATOM 693 N N . VAL A 1 92 ? 5.041 -6.283 -23.868 1.00 76.62 92 VAL A N 1
ATOM 694 C CA . VAL A 1 92 ? 5.109 -6.087 -25.314 1.00 76.62 92 VAL A CA 1
ATOM 695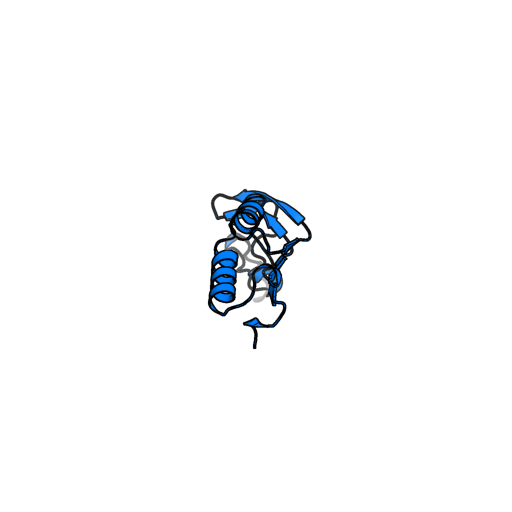 C C . VAL A 1 92 ? 6.589 -6.050 -25.689 1.00 76.62 92 VAL A C 1
ATOM 697 O O . VAL A 1 92 ? 7.307 -5.181 -25.181 1.00 76.62 92 VAL A O 1
ATOM 700 N N . PRO A 1 93 ? 7.072 -6.937 -26.578 1.00 66.38 93 PRO A N 1
ATOM 701 C CA . PRO A 1 93 ? 8.430 -6.836 -27.082 1.00 66.38 93 PRO A CA 1
ATOM 702 C C . PRO A 1 93 ? 8.612 -5.451 -27.695 1.00 66.38 93 PRO A C 1
ATOM 704 O O . PRO A 1 93 ? 7.841 -5.032 -28.563 1.00 66.38 93 PRO A O 1
ATOM 707 N N . SER A 1 94 ? 9.621 -4.711 -27.240 1.00 61.19 94 SER A N 1
ATOM 708 C CA . SER A 1 94 ? 9.983 -3.465 -27.903 1.00 61.19 94 SER A CA 1
ATOM 709 C C . SER A 1 94 ? 10.300 -3.787 -29.366 1.00 61.19 94 SER A C 1
ATOM 711 O O . SER A 1 94 ? 10.955 -4.787 -29.653 1.00 61.19 94 SER A O 1
ATOM 713 N N . ILE A 1 95 ? 9.857 -2.953 -30.312 1.00 58.50 95 ILE A N 1
ATOM 714 C CA . ILE A 1 95 ? 10.091 -3.170 -31.757 1.00 58.50 95 ILE A CA 1
ATOM 715 C C . ILE A 1 95 ? 11.596 -3.352 -32.068 1.00 58.50 95 ILE A C 1
ATOM 717 O O . ILE A 1 95 ? 11.963 -3.989 -33.047 1.00 58.50 95 ILE A O 1
ATOM 721 N N . GLN A 1 96 ? 12.482 -2.873 -31.189 1.00 56.25 96 GLN A N 1
ATOM 722 C CA . GLN A 1 96 ? 13.935 -3.054 -31.263 1.00 56.25 96 GLN A CA 1
ATOM 723 C C . GLN A 1 96 ? 14.431 -4.487 -30.973 1.00 56.25 96 GLN A C 1
ATOM 725 O O . GLN A 1 96 ? 15.567 -4.805 -31.313 1.00 56.25 96 GLN A O 1
ATOM 730 N N . SER A 1 97 ? 13.612 -5.346 -30.361 1.00 48.12 97 SER A N 1
ATOM 731 C CA . SER A 1 97 ? 13.936 -6.753 -30.062 1.00 48.12 97 SER A CA 1
ATOM 732 C C . SER A 1 97 ? 13.561 -7.727 -31.186 1.00 48.12 97 SER A C 1
ATOM 734 O O . SER A 1 97 ? 13.984 -8.881 -31.159 1.00 48.12 97 SER A O 1
ATOM 736 N N . ILE A 1 98 ? 12.838 -7.262 -32.212 1.00 56.31 98 ILE A N 1
ATOM 737 C CA . ILE A 1 98 ? 12.583 -8.032 -33.432 1.00 56.31 98 ILE A CA 1
ATOM 738 C C . ILE A 1 98 ? 13.825 -7.911 -34.324 1.00 56.31 98 ILE A C 1
ATOM 740 O O . ILE A 1 98 ? 13.904 -7.063 -35.213 1.00 56.31 98 ILE A O 1
ATOM 744 N N . GLN A 1 99 ? 14.833 -8.744 -34.066 1.00 51.03 99 GLN A N 1
ATOM 745 C CA . GLN A 1 99 ? 15.821 -9.061 -35.095 1.00 51.03 99 GLN A CA 1
ATOM 746 C C . GLN A 1 99 ? 15.083 -9.860 -36.182 1.00 51.03 99 GLN A C 1
ATOM 748 O O . GLN A 1 99 ? 14.405 -10.829 -35.842 1.00 51.03 99 GLN A O 1
ATOM 753 N N . PRO A 1 100 ? 15.158 -9.481 -37.468 1.00 50.16 100 PRO A N 1
ATOM 754 C CA . PRO A 1 100 ? 14.645 -10.331 -38.529 1.00 50.16 100 PRO A CA 1
ATOM 755 C C . PRO A 1 100 ? 15.520 -11.586 -38.574 1.00 50.16 100 PRO A C 1
ATOM 757 O O . PRO A 1 100 ? 16.639 -11.549 -39.092 1.00 50.16 100 PRO A O 1
ATOM 760 N N . GLU A 1 101 ? 15.048 -12.687 -37.990 1.00 53.06 101 GLU A N 1
ATOM 761 C CA . GLU A 1 101 ? 15.654 -13.986 -38.249 1.00 53.06 101 GLU A CA 1
ATOM 762 C C . GLU A 1 101 ? 15.543 -14.265 -39.753 1.00 53.06 101 GLU A C 1
ATOM 764 O O . GLU A 1 101 ? 14.497 -14.096 -40.386 1.00 53.06 101 GLU A O 1
ATOM 769 N N . ARG A 1 102 ? 16.695 -14.576 -40.348 1.00 50.53 102 ARG A N 1
ATOM 770 C CA . ARG A 1 102 ? 16.855 -14.933 -41.755 1.00 50.53 102 ARG A CA 1
ATOM 771 C C . ARG A 1 102 ? 16.193 -16.290 -42.005 1.00 50.53 102 ARG A C 1
ATOM 773 O O . ARG A 1 102 ? 16.888 -17.294 -42.064 1.00 50.53 102 ARG A O 1
ATOM 780 N N . ASP A 1 103 ? 14.894 -16.301 -42.265 1.00 47.56 103 ASP A N 1
ATOM 781 C CA . ASP A 1 103 ? 14.228 -17.436 -42.914 1.00 47.56 103 ASP A CA 1
ATOM 782 C C . ASP A 1 103 ? 14.355 -17.306 -44.441 1.00 47.56 103 ASP A C 1
ATOM 784 O O . ASP A 1 103 ? 13.376 -17.164 -45.172 1.00 47.56 103 ASP A O 1
ATOM 788 N N . ALA A 1 104 ? 15.599 -17.293 -44.932 1.00 49.97 104 ALA A N 1
ATOM 789 C CA . ALA A 1 104 ? 15.899 -17.313 -46.367 1.00 49.97 104 ALA A CA 1
ATOM 790 C C . ALA A 1 104 ? 15.959 -18.739 -46.951 1.00 49.97 104 ALA A C 1
ATOM 792 O O . ALA A 1 104 ? 16.044 -18.878 -48.166 1.00 49.97 104 ALA A O 1
ATOM 793 N N . ASP A 1 105 ? 15.844 -19.780 -46.120 1.00 49.00 105 ASP A N 1
ATOM 794 C CA . ASP A 1 105 ? 16.097 -21.170 -46.532 1.00 49.00 105 ASP A CA 1
ATOM 795 C C . ASP A 1 105 ? 14.813 -22.017 -46.680 1.00 49.00 105 ASP A C 1
ATOM 797 O O . ASP A 1 105 ? 14.882 -23.237 -46.786 1.00 49.00 105 ASP A O 1
ATOM 801 N N . PHE A 1 106 ? 13.618 -21.407 -46.705 1.00 49.00 106 PHE A N 1
ATOM 802 C CA . PHE A 1 106 ? 12.355 -22.147 -46.918 1.00 49.00 106 PHE A CA 1
ATOM 803 C C . PHE A 1 106 ? 11.949 -22.280 -48.402 1.00 49.00 106 PHE A C 1
ATOM 805 O O . PHE A 1 106 ? 10.932 -22.894 -48.720 1.00 49.00 106 PHE A O 1
ATOM 812 N N . PHE A 1 107 ? 12.739 -21.724 -49.325 1.00 42.03 107 PHE A N 1
ATOM 813 C CA . PHE A 1 107 ? 12.543 -21.880 -50.768 1.00 42.03 107 PHE A CA 1
ATOM 814 C C . PHE A 1 107 ? 13.863 -22.198 -51.488 1.00 42.03 107 PHE A C 1
ATOM 816 O O . PHE A 1 107 ? 14.292 -21.426 -52.339 1.00 42.03 107 PHE A O 1
ATOM 823 N N . GLU A 1 108 ? 14.469 -23.346 -51.179 1.00 42.78 108 GLU A N 1
ATOM 824 C CA . GLU A 1 108 ? 15.231 -24.164 -52.143 1.00 42.78 108 GLU A CA 1
ATOM 825 C C . GLU A 1 108 ? 14.953 -25.655 -51.912 1.00 42.78 108 GLU A C 1
ATOM 827 O O . GLU A 1 108 ? 14.950 -26.093 -50.739 1.00 42.78 108 GLU A O 1
#

pLDDT: mean 89.37, std 16.12, range [42.03, 98.75]

InterPro domains:
  IPR000836 Phosphoribosyltransferase domain [PF14681] (1-90)
  IPR000836 Phosphoribosyltransferase domain [cd06223] (1-40)
  IPR029057 Phosphoribosyltransferase-like [G3DSA:3.40.50.2020] (1-90)
  IPR029057 Phosphoribosyltransferase-like [SSF53271] (1-91)

Radius of gyration: 19.95 Å; Cα contacts (8 Å, |Δi|>4): 161; chains: 1; bounding box: 36×35×65 Å

Sequence (108 aa):
DIADRYVLLLDPILATGVSAQAAIDLLLSRGVKEEKILFLTVIASTQGVHNLCTKYPRMKVITSEVDAGLSDDNKVLPGVGEFGDRYFGTEVPSIQSIQPERDADFFE

Mean predicted aligned error: 7.67 Å

=== Feature glossary ===
The record interleaves many kinds of information about one protein. Here is each kind framed as the question it answers.

Q: What are the backbone torsion angles?
A: φ (phi) and ψ (psi) are the two rotatable backbone dihedrals per residue: φ is the C(i-1)–N–Cα–C torsion, ψ is the N–Cα–C–N(i+1) torsion, both in degrees on (−180°, 180°]. α-helical residues cluster near (−60°, −45°); β-strand residues near (−120°, +130°). A Ramachandran plot is simply a scatter of (φ, ψ) for every residue.

Q: What is the amino-acid chain?
A: This is the polypeptide sequence — one letter per residue, N-terminus first. Length ranges from a few dozen residues for small domains to over a thousand for large multi-domain proteins.

Q: How mobile is each atom in the crystal?
A: For experimental (PDB) structures, the B-factor (temperature factor) quantifies the positional spread of each atom in the crystal — a combination of thermal vibration and static disorder — in units of Å². High B-factors mark flexible loops or poorly resolved regions; low B-factors mark the rigid, well-ordered core.

Q: Are the domains correctly placed relative to each other?
A: Predicted Aligned Error (PAE) is an AlphaFold confidence matrix: entry (i, j) is the expected error in the position of residue j, in ångströms, when the prediction is superimposed on the true structure at residue i. Low PAE within a block of residues means that block is internally rigid and well-predicted; high PAE between two blocks means their relative placement is uncertain even if each block individually is confident.

Q: How confident is the AlphaFold model at each residue?
A: pLDDT is the predicted lDDT-Cα score: AlphaFold's confidence that the local environment of each residue (all inter-atomic distances within 15 Å) is correctly placed. It is a per-residue number between 0 and 100, with higher meaning more reliable.

Q: What family and function is it annotated with?
A: Functional annotations link the protein to curated databases. InterPro entries identify conserved domains and families by matching the sequence against member-database signatures (Pfam, PROSITE, CDD, …). Gene Ontology (GO) terms describe molecular function, biological process, and cellular component in a controlled vocabulary. CATH places the structure in a hierarchical fold classification (Class/Architecture/Topology/Homologous-superfamily). The organism is the source species.

Q: How big and how compact is the whole molecule?
A: Three whole-structure scalars: the radius of gyration (RMS distance of Cα from centroid, in Å), the count of Cα–Cα contacts (pairs closer than 8 Å and separated by more than four residues i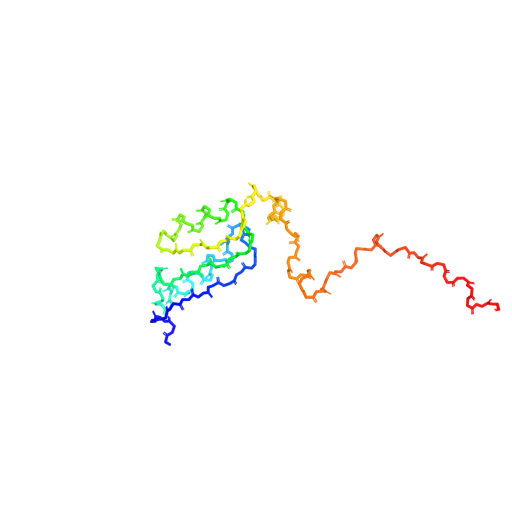n sequence — i.e. tertiary, not local, contacts), and the bounding-box dimensions. Together they distinguish compact globular folds from extended fibres or disordered chains.

Q: What known structures does this most resemble?
A: The Foldseek neighbor list gives the closest experimentally determined structures in the PDB, ranked by structural alignment. TM-score near 1 means near-identical fold; near 0.3 means only rough topology match. This is how one finds what a novel AlphaFold prediction most resembles in the solved-structure universe.

Q: Which residues are buried vs exposed?
A: SASA measures how much of the protein is reachable by solvent. It is computed by rolling a water-sized probe over the atomic surface and summing the exposed area (Å²). Per-residue SASA distinguishes core (buried, low SASA) from surface (exposed, high SASA) residues; total SASA is a whole-molecule size measure.

Q: Which residues are in helices, strands, or loops?
A: Eight-state secondary structure (DSSP): H is the canonical α-helix, G the tighter 3₁₀-helix, I the wider π-helix; E/B are β-structure, T and S are turns and bends, and '-' is everything else. DSSP derives these from the pattern of main-chain N–H···O=C hydrogen bonds, not from the sequence.

Q: Where is each backbone atom in 3D?
A: Structure coordinates are given as an mmCIF _atom_site loop: one row per atom with element, residue name, chain id, sequence number, and x/y/z position in Å. Only the four main-chain atoms per residue are included here; side chains are omitted to keep the record compact.

Q: What if only a Cα trace is available?
A: Three-state secondary structure (P-SEA) collapses the eight DSSP classes into helix (a), strand (b), and coil (c). P-SEA assigns these from Cα geometry alone — distances and angles — without requiring backbone oxygens, so it works on any Cα trace.

Q: What do the rendered images show?
A: The six renders are orthographic views along the three Cartesian axes in both directions. Representation (cartoon, sticks, or surface) and color scheme (sequence-rainbow or by-chain) vary across proteins so the training set covers all the common visualization conventions.

Q: What does the local fold look like, residue by residue?
A: Foldseek's 3Di representation compresses backbone geometry into a per-residue letter drawn from a learned twenty-state alphabet. It captures the tertiary interaction pattern around each residue — which residues are packed against it in space, regardless of where they are in sequence.

Q: What do the diagnostic plots show?
A: The contact map is a binary N×N matrix image: pixel (i, j) is dark where Cα_i and Cα_j are within 8 Å and |i−j|>4. Because the |i−j|>4 filter removes local helical contacts, off-diagonal stripes parallel to the main diagonal indicate parallel β-sheets; stripes perpendicular to it indicate antiparallel β-sheets. The Ramachandran plot scatters every residue's (φ, ψ) pair against the sterically allowed regions. The PAE heatmap renders the predicted-aligned-error matrix.